Protein AF-A0AAW7DQN6-F1 (afdb_monomer_lite)

Organism: NCBI:txid343874

Structure (mmCIF, N/CA/C/O backbone):
data_AF-A0AAW7DQN6-F1
#
_entry.id   AF-A0AAW7DQN6-F1
#
loop_
_atom_site.group_PDB
_atom_site.id
_atom_site.type_symbol
_atom_site.label_atom_id
_atom_site.label_alt_id
_atom_site.label_comp_id
_atom_site.label_asym_id
_atom_site.label_entity_id
_atom_site.label_seq_id
_atom_site.pdbx_PDB_ins_code
_atom_site.Cartn_x
_atom_site.Cartn_y
_atom_site.Cartn_z
_atom_site.occupancy
_atom_site.B_iso_or_equiv
_atom_site.auth_seq_id
_atom_site.auth_comp_id
_atom_site.auth_asym_id
_atom_site.auth_atom_id
_atom_site.pdbx_PDB_model_num
ATOM 1 N N . MET A 1 1 ? 4.132 -8.902 29.820 1.00 36.41 1 MET A N 1
ATOM 2 C CA . MET A 1 1 ? 3.319 -8.995 28.586 1.00 36.41 1 MET A CA 1
ATOM 3 C C . MET A 1 1 ? 3.575 -7.743 27.750 1.00 36.41 1 MET A C 1
ATOM 5 O O . MET A 1 1 ? 2.758 -6.842 27.773 1.00 36.41 1 MET A O 1
ATOM 9 N N . GLU A 1 2 ? 4.717 -7.655 27.061 1.00 31.72 2 GLU A N 1
ATOM 10 C CA . GLU A 1 2 ? 5.144 -6.397 26.400 1.00 31.72 2 GLU A CA 1
ATOM 11 C C . GLU A 1 2 ? 5.782 -6.582 25.009 1.00 31.72 2 GLU A C 1
ATOM 13 O O . GLU A 1 2 ? 6.336 -5.648 24.452 1.00 31.72 2 GLU A O 1
ATOM 18 N N . ASN A 1 3 ? 5.671 -7.765 24.391 1.00 33.50 3 ASN A N 1
ATOM 19 C CA . ASN A 1 3 ? 6.361 -8.065 23.123 1.00 33.50 3 ASN A CA 1
ATOM 20 C C . ASN A 1 3 ? 5.438 -8.471 21.959 1.00 33.50 3 ASN A C 1
ATOM 22 O O . ASN A 1 3 ? 5.895 -9.132 21.033 1.00 33.50 3 ASN A O 1
ATOM 26 N N . GLN A 1 4 ? 4.147 -8.117 21.976 1.00 40.19 4 GLN A N 1
ATOM 27 C CA . GLN A 1 4 ? 3.194 -8.625 20.968 1.00 40.19 4 GLN A CA 1
ATOM 28 C C . GLN A 1 4 ? 2.562 -7.607 20.016 1.00 40.19 4 GLN A C 1
ATOM 30 O O . GLN A 1 4 ? 1.818 -8.023 19.137 1.00 40.19 4 GLN A O 1
ATOM 35 N N . ILE A 1 5 ? 2.900 -6.318 20.084 1.00 43.66 5 ILE A N 1
ATOM 36 C CA . ILE A 1 5 ? 2.349 -5.324 19.143 1.00 43.66 5 ILE A CA 1
ATOM 37 C C . ILE A 1 5 ? 3.446 -4.370 18.655 1.00 43.66 5 ILE A C 1
ATOM 39 O O . ILE A 1 5 ? 3.351 -3.155 18.704 1.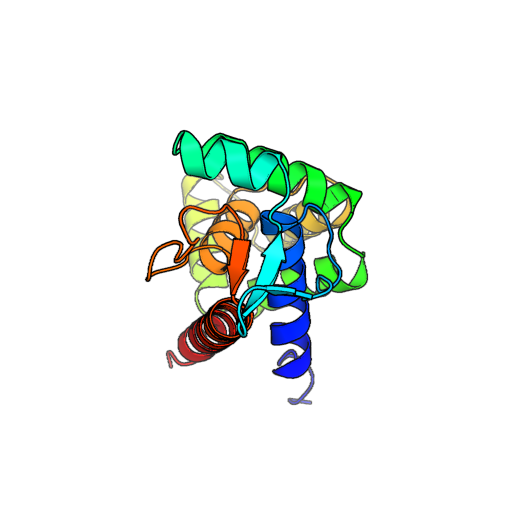00 43.66 5 ILE A O 1
ATOM 43 N N . LYS A 1 6 ? 4.567 -4.939 18.219 1.00 47.72 6 LYS A N 1
ATOM 44 C CA . LYS A 1 6 ? 5.361 -4.316 17.162 1.00 47.72 6 LYS A CA 1
ATOM 45 C C . LYS A 1 6 ? 5.319 -5.310 16.029 1.00 47.72 6 LYS A C 1
ATOM 47 O O . LYS A 1 6 ? 5.961 -6.358 16.119 1.00 47.72 6 LYS A O 1
ATOM 52 N N . GLY A 1 7 ? 4.525 -5.031 14.994 1.00 52.34 7 GLY A N 1
ATOM 53 C CA . GLY A 1 7 ? 4.637 -5.776 13.745 1.00 52.34 7 GLY A CA 1
ATOM 54 C C . GLY A 1 7 ? 6.121 -5.855 13.397 1.00 52.34 7 GLY A C 1
ATOM 55 O O . GLY A 1 7 ? 6.778 -4.820 13.300 1.00 52.34 7 GLY A O 1
ATOM 56 N N . SER A 1 8 ? 6.680 -7.067 13.333 1.00 63.72 8 SER A N 1
ATOM 57 C CA . SER A 1 8 ? 8.110 -7.228 13.072 1.00 63.72 8 SER A CA 1
ATOM 58 C C . SER A 1 8 ? 8.477 -6.427 11.818 1.00 63.72 8 SER A C 1
ATOM 60 O O . SER A 1 8 ? 7.666 -6.318 10.896 1.00 63.72 8 SER A O 1
ATOM 62 N N . SER A 1 9 ? 9.686 -5.864 11.749 1.00 64.00 9 SER A N 1
ATOM 63 C CA . SER A 1 9 ? 10.133 -5.109 10.562 1.00 64.00 9 SER A CA 1
ATOM 64 C C . SER A 1 9 ? 9.913 -5.896 9.252 1.00 64.00 9 SER A C 1
ATOM 66 O O . SER A 1 9 ? 9.591 -5.328 8.209 1.00 64.00 9 SER A O 1
ATOM 68 N N . TYR A 1 10 ? 9.974 -7.231 9.332 1.00 66.75 10 TYR A N 1
ATOM 69 C CA . TYR A 1 10 ? 9.606 -8.147 8.256 1.00 66.75 10 TYR A CA 1
ATOM 70 C C . TYR A 1 10 ? 8.134 -8.022 7.809 1.00 66.75 10 TYR A C 1
ATOM 72 O O . TYR A 1 10 ? 7.867 -7.920 6.611 1.00 66.75 10 TYR A O 1
ATOM 80 N N . ASN A 1 11 ? 7.182 -7.979 8.744 1.00 82.00 11 ASN A N 1
ATOM 81 C CA . ASN A 1 11 ? 5.757 -7.811 8.441 1.00 82.00 11 ASN A CA 1
ATOM 82 C C . ASN A 1 11 ? 5.463 -6.427 7.848 1.00 82.00 11 ASN A C 1
ATOM 84 O O . ASN A 1 11 ? 4.733 -6.333 6.866 1.00 82.00 11 ASN A O 1
ATOM 88 N N . GLN A 1 12 ? 6.090 -5.368 8.369 1.00 87.25 12 GLN A N 1
ATOM 89 C CA . GLN A 1 12 ? 5.947 -4.011 7.822 1.00 87.25 12 GLN A CA 1
ATOM 90 C C . GLN A 1 12 ? 6.426 -3.946 6.369 1.00 87.25 12 GLN A C 1
ATOM 92 O O . GLN A 1 12 ? 5.726 -3.432 5.498 1.00 87.25 12 GLN A O 1
ATOM 97 N N . LYS A 1 13 ? 7.598 -4.537 6.087 1.00 90.94 13 LYS A N 1
ATOM 98 C CA . LYS A 1 13 ? 8.135 -4.634 4.727 1.00 90.94 13 LYS A CA 1
ATOM 99 C C . LYS A 1 13 ? 7.167 -5.370 3.803 1.00 90.94 13 LYS A C 1
ATOM 101 O O . LYS A 1 13 ? 6.924 -4.883 2.705 1.00 90.94 13 LYS A O 1
ATOM 106 N N . LYS A 1 14 ? 6.609 -6.504 4.246 1.00 92.38 14 LYS A N 1
ATOM 107 C CA . LYS A 1 14 ? 5.637 -7.301 3.477 1.00 92.38 14 LYS A CA 1
ATOM 108 C C . LYS A 1 14 ? 4.379 -6.494 3.147 1.00 92.38 14 LYS A C 1
ATOM 110 O O . LYS A 1 14 ? 3.917 -6.535 2.007 1.00 92.38 14 LYS A O 1
ATOM 115 N N . VAL A 1 15 ? 3.825 -5.765 4.116 1.00 92.12 15 VAL A N 1
ATOM 116 C CA . VAL A 1 15 ? 2.637 -4.922 3.905 1.00 92.12 15 VAL A CA 1
ATOM 117 C C . VAL A 1 15 ? 2.939 -3.806 2.914 1.00 92.12 15 VAL A C 1
ATOM 119 O O . VAL A 1 15 ? 2.259 -3.702 1.898 1.00 92.12 15 VAL A O 1
ATOM 122 N N . ILE A 1 16 ? 3.992 -3.025 3.166 1.00 92.25 16 ILE A N 1
ATOM 123 C CA . ILE A 1 16 ? 4.382 -1.893 2.316 1.00 92.25 16 ILE A CA 1
ATOM 124 C C . ILE A 1 16 ? 4.681 -2.363 0.894 1.00 92.25 16 ILE A C 1
ATOM 126 O O . ILE A 1 16 ? 4.179 -1.771 -0.057 1.00 92.25 16 ILE A O 1
ATOM 130 N N . SER A 1 17 ? 5.428 -3.461 0.729 1.00 93.19 17 SER A N 1
ATOM 131 C CA . SER A 1 17 ? 5.687 -4.019 -0.598 1.00 93.19 17 SER A CA 1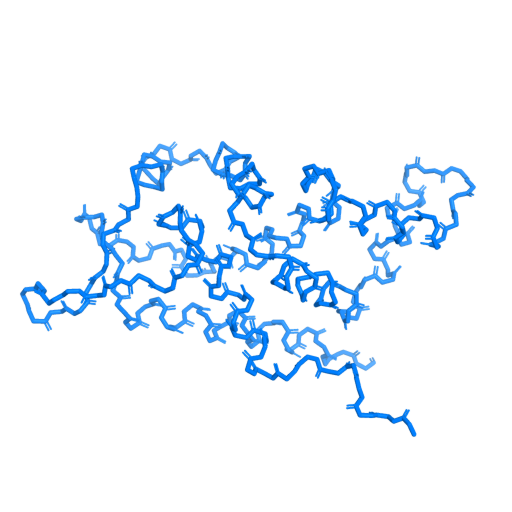
ATOM 132 C C . SER A 1 17 ? 4.397 -4.450 -1.283 1.00 93.19 17 SER A C 1
ATOM 134 O O . SER A 1 17 ? 4.244 -4.194 -2.465 1.00 93.19 17 SER A O 1
ATOM 136 N N . SER A 1 18 ? 3.454 -5.065 -0.562 1.00 94.50 18 SER A N 1
ATOM 137 C CA . SER A 1 18 ? 2.191 -5.526 -1.155 1.00 94.50 18 SER A CA 1
ATOM 138 C C . SER A 1 18 ? 1.314 -4.362 -1.620 1.00 94.50 18 SER A C 1
ATOM 140 O O . SER A 1 18 ? 0.753 -4.421 -2.711 1.00 94.50 18 SER A O 1
ATOM 142 N N . ILE A 1 19 ? 1.229 -3.291 -0.823 1.00 92.12 19 ILE A N 1
ATOM 143 C CA . ILE A 1 19 ? 0.534 -2.045 -1.183 1.00 92.12 19 ILE A CA 1
ATOM 144 C C . ILE A 1 19 ? 1.197 -1.422 -2.418 1.00 92.12 19 ILE A C 1
ATOM 146 O O . ILE A 1 19 ? 0.513 -1.127 -3.395 1.00 92.12 19 ILE A O 1
ATOM 150 N N . LEU A 1 20 ? 2.526 -1.288 -2.416 1.00 91.19 20 LEU A N 1
ATOM 151 C CA . LEU A 1 20 ? 3.268 -0.730 -3.546 1.00 91.19 20 LEU A CA 1
ATOM 152 C C . LEU A 1 20 ? 3.108 -1.580 -4.815 1.00 91.19 20 LEU A C 1
ATOM 154 O O . LEU A 1 20 ? 2.923 -1.038 -5.900 1.00 91.19 20 LEU A O 1
ATOM 158 N N . ASN A 1 21 ? 3.142 -2.907 -4.686 1.00 93.69 21 ASN A N 1
ATOM 159 C CA . ASN A 1 21 ? 2.961 -3.810 -5.817 1.00 93.69 21 ASN A CA 1
ATOM 160 C C . ASN A 1 21 ? 1.586 -3.626 -6.446 1.00 93.69 21 ASN A C 1
ATOM 162 O O . ASN A 1 21 ? 1.468 -3.526 -7.665 1.00 93.69 21 ASN A O 1
ATOM 166 N N . LEU A 1 22 ? 0.555 -3.542 -5.605 1.00 92.81 22 LEU A N 1
ATOM 167 C CA . LEU A 1 22 ? -0.804 -3.396 -6.086 1.00 92.81 22 LEU A CA 1
ATOM 168 C C . LEU A 1 22 ? -0.984 -2.070 -6.832 1.00 92.81 22 LEU A C 1
ATOM 170 O O . LEU A 1 22 ? -1.650 -2.046 -7.860 1.00 92.81 22 LEU A O 1
ATOM 174 N N . LEU A 1 23 ? -0.347 -0.997 -6.354 1.00 88.94 23 LEU A N 1
ATOM 175 C CA . LEU A 1 23 ? -0.347 0.304 -7.021 1.00 88.94 23 LEU A CA 1
ATOM 176 C C . LEU A 1 23 ? 0.347 0.263 -8.393 1.00 88.94 23 LEU A C 1
ATOM 178 O O . LEU A 1 23 ? -0.169 0.818 -9.358 1.00 88.94 23 LEU A O 1
ATOM 182 N N . LEU A 1 24 ? 1.528 -0.356 -8.473 1.00 88.31 24 LEU A N 1
ATOM 183 C CA . LEU A 1 24 ? 2.396 -0.278 -9.654 1.00 88.31 24 LEU A CA 1
ATOM 184 C C . LEU A 1 24 ? 2.125 -1.360 -10.705 1.00 88.31 24 LEU A C 1
ATOM 186 O O . LEU A 1 24 ? 2.420 -1.157 -11.885 1.00 88.31 24 LEU A O 1
ATOM 190 N N . PHE A 1 25 ? 1.600 -2.510 -10.284 1.00 91.31 25 PHE A N 1
ATOM 191 C CA . PHE A 1 25 ? 1.492 -3.715 -11.110 1.00 91.31 25 PHE A CA 1
ATOM 192 C C . PHE A 1 25 ? 0.087 -4.324 -11.125 1.00 91.31 25 PHE A C 1
ATOM 194 O O . PHE A 1 25 ? -0.098 -5.365 -11.748 1.00 91.31 25 PHE A O 1
ATOM 201 N N . ASP A 1 26 ? -0.896 -3.711 -10.454 1.00 91.19 26 ASP A N 1
ATOM 202 C CA . ASP A 1 26 ? -2.244 -4.270 -10.261 1.00 91.19 26 ASP A CA 1
ATOM 203 C C . ASP A 1 26 ? -2.241 -5.665 -9.583 1.00 91.19 26 ASP A C 1
ATOM 205 O O . ASP A 1 26 ? -3.234 -6.393 -9.636 1.00 91.19 26 ASP A O 1
ATOM 209 N N . GLU A 1 27 ? -1.154 -6.034 -8.897 1.00 92.25 27 GLU A N 1
ATOM 210 C CA . GLU A 1 27 ? -0.946 -7.332 -8.243 1.00 92.25 27 GLU A CA 1
ATOM 211 C C . GLU A 1 27 ? -0.317 -7.146 -6.862 1.00 92.25 27 GLU A C 1
ATOM 213 O O . GLU A 1 27 ? 0.554 -6.309 -6.690 1.00 92.25 27 GLU A O 1
ATOM 218 N N . TYR A 1 28 ? -0.699 -7.936 -5.856 1.00 91.06 28 TYR A N 1
ATOM 219 C CA . TYR A 1 28 ? -0.136 -7.779 -4.501 1.00 91.06 28 TYR A CA 1
ATOM 220 C C . TYR A 1 28 ? 1.234 -8.460 -4.328 1.00 91.06 28 TYR A C 1
ATOM 222 O O . TYR A 1 28 ? 2.008 -8.123 -3.427 1.00 91.06 28 TYR A O 1
ATOM 230 N N . LYS A 1 29 ? 1.543 -9.455 -5.167 1.00 92.81 29 LYS A N 1
ATOM 231 C CA . LYS A 1 29 ? 2.807 -10.200 -5.109 1.00 92.81 29 LYS A CA 1
ATOM 232 C C . LYS A 1 29 ? 3.937 -9.373 -5.707 1.00 92.81 29 LYS A C 1
ATOM 234 O O . LYS A 1 29 ? 3.715 -8.563 -6.600 1.00 92.81 29 LYS A O 1
ATOM 239 N N . THR A 1 30 ? 5.156 -9.612 -5.228 1.00 89.56 30 THR A N 1
ATOM 240 C CA . THR A 1 30 ? 6.357 -9.004 -5.812 1.00 89.56 30 THR A CA 1
ATOM 241 C C . THR A 1 30 ? 6.421 -9.334 -7.304 1.00 89.56 30 THR A C 1
ATOM 243 O O . THR A 1 30 ? 6.252 -10.507 -7.654 1.00 89.56 30 THR A O 1
ATOM 246 N N . PRO A 1 31 ? 6.653 -8.340 -8.178 1.00 91.00 31 PRO A N 1
ATOM 247 C CA . PRO A 1 31 ? 6.749 -8.578 -9.611 1.00 91.00 31 PRO A CA 1
ATOM 248 C C . PRO A 1 31 ? 7.976 -9.435 -9.940 1.00 91.00 31 PRO A C 1
ATOM 250 O O . PRO A 1 31 ? 8.963 -9.475 -9.198 1.00 91.00 31 PRO A O 1
ATOM 253 N N . SER A 1 32 ? 7.941 -10.085 -11.098 1.00 90.94 32 SER A N 1
ATOM 254 C CA . SER A 1 32 ? 9.143 -10.656 -11.697 1.00 90.94 32 SER A CA 1
ATOM 255 C C . SER A 1 32 ? 9.957 -9.540 -12.353 1.00 90.94 32 SER A C 1
ATOM 257 O O . SER A 1 32 ? 9.460 -8.853 -13.242 1.00 90.94 32 SER A O 1
ATOM 259 N N . PHE A 1 33 ? 11.203 -9.365 -11.911 1.00 92.81 33 PHE A N 1
ATOM 260 C CA . PHE A 1 33 ? 12.155 -8.459 -12.551 1.00 92.81 33 PHE A CA 1
ATOM 261 C C . PHE A 1 33 ? 12.871 -9.185 -13.693 1.00 92.81 33 PHE A C 1
ATOM 263 O O . PHE A 1 33 ? 13.247 -10.350 -13.558 1.00 92.81 33 PHE A O 1
ATOM 270 N N . GLN A 1 34 ? 13.053 -8.490 -14.809 1.00 92.50 34 GLN A N 1
ATOM 271 C CA . GLN A 1 34 ? 13.750 -8.960 -16.003 1.00 92.50 34 GLN A CA 1
ATOM 272 C C . GLN A 1 34 ? 14.945 -8.055 -16.299 1.00 92.50 34 GLN A C 1
ATOM 274 O O . GLN A 1 34 ? 14.928 -6.874 -15.961 1.00 92.50 34 GLN A O 1
ATOM 279 N N . ILE A 1 35 ? 15.983 -8.601 -16.928 1.00 92.38 35 ILE A N 1
ATOM 280 C CA . ILE A 1 35 ? 17.176 -7.831 -17.295 1.00 92.38 35 ILE A CA 1
ATOM 281 C C . ILE A 1 35 ? 16.959 -7.216 -18.680 1.00 92.38 35 ILE A C 1
ATOM 283 O O . ILE A 1 35 ? 16.740 -7.947 -19.645 1.00 92.38 35 ILE A O 1
ATOM 287 N N . ILE A 1 36 ? 17.047 -5.890 -18.775 1.00 86.12 36 ILE A N 1
ATOM 288 C CA . ILE A 1 36 ? 17.054 -5.127 -20.030 1.00 86.12 36 ILE A CA 1
ATOM 289 C C . ILE A 1 36 ? 18.297 -4.240 -20.010 1.00 86.12 36 ILE A C 1
ATOM 291 O O . ILE A 1 36 ? 18.507 -3.516 -19.043 1.00 86.12 36 ILE A O 1
ATOM 295 N N . ASP A 1 37 ? 19.146 -4.339 -21.036 1.00 85.75 37 ASP A N 1
ATOM 296 C CA . ASP A 1 37 ? 20.377 -3.540 -21.172 1.00 85.75 37 ASP A CA 1
ATOM 297 C C . ASP A 1 37 ? 21.277 -3.540 -19.917 1.00 85.75 37 ASP A C 1
ATOM 299 O O . ASP A 1 37 ? 21.917 -2.551 -19.571 1.00 85.75 37 ASP A O 1
ATOM 303 N N . GLY A 1 38 ? 21.328 -4.679 -19.215 1.00 87.62 38 GLY A N 1
ATOM 304 C CA . GLY A 1 38 ? 22.124 -4.857 -17.995 1.00 87.62 38 GLY A CA 1
ATOM 305 C C . GLY A 1 38 ? 21.461 -4.365 -16.703 1.00 87.62 38 GLY A C 1
ATOM 306 O O . GLY A 1 38 ? 22.068 -4.492 -15.643 1.00 87.62 38 GLY A O 1
ATOM 307 N N . ILE A 1 39 ? 20.225 -3.861 -16.762 1.00 88.75 39 ILE A N 1
ATOM 308 C CA . ILE A 1 39 ? 19.476 -3.330 -15.615 1.00 88.75 39 ILE A CA 1
ATOM 309 C C . ILE A 1 39 ? 18.285 -4.245 -15.296 1.00 88.75 39 ILE A C 1
ATOM 311 O O . ILE A 1 39 ? 17.532 -4.642 -16.185 1.00 88.75 39 ILE A O 1
ATOM 315 N N . GLU A 1 40 ? 18.093 -4.585 -14.016 1.00 92.62 40 GLU A N 1
ATOM 316 C CA . GLU A 1 40 ? 16.917 -5.333 -13.552 1.00 92.62 40 GLU A CA 1
ATOM 317 C C . GLU A 1 40 ? 15.695 -4.415 -13.412 1.00 92.62 40 GLU A C 1
ATOM 319 O O . GLU A 1 40 ? 15.665 -3.520 -12.563 1.00 92.62 40 GLU A O 1
ATOM 324 N N . VAL A 1 41 ? 14.654 -4.682 -14.200 1.00 91.75 41 VAL A N 1
ATOM 325 C CA . VAL A 1 41 ? 13.455 -3.845 -14.292 1.00 91.75 41 VAL A CA 1
ATOM 326 C C . VAL A 1 41 ? 12.160 -4.654 -14.273 1.00 91.75 41 VAL A C 1
ATOM 328 O O . VAL A 1 41 ? 12.135 -5.818 -14.667 1.00 91.75 41 VAL A O 1
ATOM 331 N N . ALA A 1 42 ? 11.062 -4.035 -13.842 1.00 92.06 42 ALA A N 1
ATOM 332 C CA . ALA A 1 42 ? 9.712 -4.590 -13.949 1.00 92.06 42 ALA A CA 1
ATOM 333 C C . ALA A 1 42 ? 8.789 -3.619 -14.713 1.00 92.06 42 ALA A C 1
ATOM 335 O O . ALA A 1 42 ? 8.840 -2.411 -14.461 1.00 92.06 42 ALA A O 1
ATOM 336 N N . PRO A 1 43 ? 7.962 -4.098 -15.662 1.00 90.50 43 PRO A N 1
ATOM 337 C CA . PRO A 1 43 ? 7.017 -3.243 -16.375 1.00 90.50 43 PRO A CA 1
ATOM 338 C C . PRO A 1 43 ? 5.872 -2.824 -15.455 1.00 90.50 43 PRO A C 1
ATOM 340 O O . PRO A 1 43 ? 5.296 -3.657 -14.762 1.00 90.50 43 PRO A O 1
ATOM 343 N N . LEU A 1 44 ? 5.497 -1.546 -15.498 1.00 88.94 44 LEU A N 1
ATOM 344 C CA . LEU A 1 44 ? 4.303 -1.057 -14.804 1.00 88.94 44 LEU A CA 1
ATOM 345 C C . LEU A 1 44 ? 3.019 -1.586 -15.464 1.00 88.94 44 LEU A C 1
ATOM 347 O O . LEU A 1 44 ? 3.000 -1.846 -16.675 1.00 88.94 44 LEU A O 1
ATOM 351 N N . CYS A 1 45 ? 1.927 -1.691 -14.703 1.00 88.81 45 CYS A N 1
ATOM 352 C CA . CYS A 1 45 ? 0.612 -1.962 -15.284 1.00 88.81 45 CYS A CA 1
ATOM 353 C C . CYS A 1 45 ? 0.110 -0.766 -16.107 1.00 88.81 45 CYS A C 1
ATOM 355 O O . CYS A 1 45 ? 0.556 0.372 -15.940 1.00 88.81 45 CYS A O 1
ATOM 357 N N . ASP A 1 46 ? -0.842 -1.012 -17.005 1.00 87.31 46 ASP A N 1
ATOM 358 C CA . ASP A 1 46 ? -1.357 0.024 -17.906 1.00 87.31 46 ASP A CA 1
ATOM 359 C C . ASP A 1 46 ? -2.030 1.182 -17.164 1.00 87.31 46 ASP A C 1
ATOM 361 O O . ASP A 1 46 ? -1.944 2.324 -17.614 1.00 87.31 46 ASP A O 1
ATOM 365 N N . ASN A 1 47 ? -2.662 0.912 -16.019 1.00 82.50 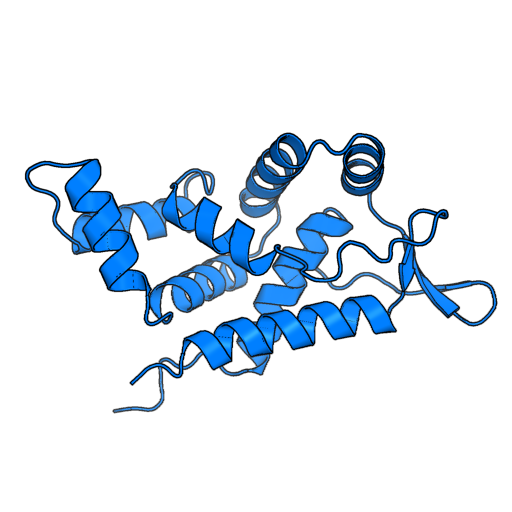47 ASN A N 1
ATOM 366 C CA . ASN A 1 47 ? -3.285 1.948 -15.198 1.00 82.50 47 ASN A CA 1
ATOM 367 C C . ASN A 1 47 ? -2.231 2.870 -14.580 1.00 82.50 47 ASN A C 1
ATOM 369 O O . ASN A 1 47 ? -2.312 4.084 -14.757 1.00 82.50 47 ASN A O 1
ATOM 373 N N . ALA A 1 48 ? -1.199 2.304 -13.946 1.00 83.00 48 ALA A N 1
ATOM 374 C CA . ALA A 1 48 ? -0.087 3.077 -13.400 1.00 83.00 48 ALA A CA 1
ATOM 375 C C . ALA A 1 48 ? 0.586 3.920 -14.494 1.00 83.00 48 ALA A C 1
ATOM 377 O O . ALA A 1 48 ? 0.768 5.123 -14.321 1.00 83.00 48 ALA A O 1
ATOM 378 N N . LYS A 1 49 ? 0.860 3.321 -15.662 1.00 84.31 49 LYS A N 1
ATOM 379 C CA . LYS A 1 49 ? 1.427 4.019 -16.828 1.00 84.31 49 LYS A CA 1
ATOM 380 C C . LYS A 1 49 ? 0.600 5.231 -17.238 1.00 84.31 49 LYS A C 1
ATOM 382 O O . LYS A 1 49 ? 1.131 6.334 -17.272 1.00 84.31 49 LYS A O 1
ATOM 387 N N . LYS A 1 50 ? -0.689 5.023 -17.524 1.00 77.25 50 LYS A N 1
ATOM 388 C CA . LYS A 1 50 ? -1.589 6.092 -17.972 1.00 77.25 50 LYS A CA 1
ATOM 389 C C . LYS A 1 50 ? -1.621 7.231 -16.969 1.00 77.25 50 LYS A C 1
ATOM 391 O O . LYS A 1 50 ? -1.545 8.385 -17.358 1.00 77.25 50 LYS A O 1
ATOM 396 N N . ILE A 1 51 ? -1.726 6.910 -15.685 1.00 72.38 51 ILE A N 1
ATOM 397 C CA . ILE A 1 51 ? -1.958 7.928 -14.667 1.00 72.38 51 ILE A CA 1
ATOM 398 C C . ILE A 1 51 ? -0.689 8.728 -14.364 1.00 72.38 51 ILE A C 1
ATOM 400 O O . ILE A 1 51 ? -0.779 9.934 -14.150 1.00 72.38 51 ILE A O 1
ATOM 404 N N . ILE A 1 52 ? 0.485 8.097 -14.432 1.00 73.00 52 ILE A N 1
ATOM 405 C CA . ILE A 1 52 ? 1.774 8.797 -14.377 1.00 73.00 52 ILE A CA 1
ATOM 406 C C . ILE A 1 52 ? 1.956 9.715 -15.595 1.00 73.00 52 ILE A C 1
ATOM 408 O O . ILE A 1 52 ? 2.485 10.808 -15.446 1.00 73.00 52 ILE A O 1
ATOM 412 N N . GLU A 1 53 ? 1.471 9.323 -16.778 1.00 74.06 53 GLU A N 1
ATOM 413 C CA . GLU A 1 53 ? 1.529 10.159 -17.988 1.00 74.06 53 GLU A CA 1
ATOM 414 C C . GLU A 1 53 ? 0.601 11.382 -17.946 1.00 74.06 53 GLU A C 1
ATOM 416 O O . GLU A 1 53 ? 0.924 12.402 -18.549 1.00 74.06 53 GLU A O 1
ATOM 421 N N . VAL A 1 54 ? -0.552 11.288 -17.274 1.00 72.19 54 VAL A N 1
ATOM 422 C CA . VAL A 1 54 ? -1.558 12.369 -17.232 1.00 72.19 54 VAL A CA 1
ATOM 423 C C . VAL A 1 54 ? -1.660 13.089 -15.881 1.00 72.19 54 VAL A C 1
ATOM 425 O O . VAL A 1 54 ? -2.560 13.905 -15.703 1.00 72.19 54 VAL A O 1
ATOM 428 N N . GLU A 1 55 ? -0.776 12.776 -14.928 1.00 68.00 55 GLU A N 1
ATOM 429 C CA . GLU A 1 55 ? -0.707 13.356 -13.571 1.00 68.00 55 GLU A CA 1
ATOM 430 C C . GLU A 1 55 ? -2.026 13.311 -12.768 1.00 68.00 55 GLU A C 1
ATOM 432 O O . GLU A 1 55 ? -2.312 14.164 -11.929 1.00 68.00 55 GLU A O 1
ATOM 437 N N . LYS A 1 56 ? -2.849 12.278 -12.975 1.00 76.44 56 LYS A N 1
ATOM 438 C CA . LYS A 1 56 ? -4.174 12.148 -12.338 1.00 76.44 56 LYS A CA 1
ATOM 439 C C . LYS A 1 56 ? -4.169 11.316 -11.052 1.00 76.44 56 LYS A C 1
ATOM 441 O O . LYS A 1 56 ? -4.831 10.283 -10.956 1.00 76.44 56 LYS A O 1
ATOM 446 N N . SER A 1 57 ? -3.416 11.755 -10.049 1.00 72.44 57 SER A N 1
ATOM 447 C CA . SER A 1 57 ? -3.188 11.004 -8.800 1.00 72.44 57 SER A CA 1
ATOM 448 C C . SER A 1 57 ? -4.465 10.580 -8.052 1.00 72.44 57 SER A C 1
ATOM 450 O O . SER A 1 57 ? -4.494 9.495 -7.469 1.00 72.44 57 SER A O 1
ATOM 452 N N . GLU A 1 58 ? -5.535 11.378 -8.098 1.00 76.12 58 GLU A N 1
ATOM 453 C CA . GLU A 1 58 ? -6.821 11.037 -7.470 1.00 76.12 58 GLU A CA 1
ATOM 454 C C . GLU A 1 58 ? -7.484 9.809 -8.112 1.00 76.12 58 GLU A C 1
ATOM 456 O O . GLU A 1 58 ? -7.911 8.902 -7.394 1.00 76.12 58 GLU A O 1
ATOM 461 N N . GLU A 1 59 ? -7.495 9.725 -9.449 1.00 78.81 59 GLU A N 1
ATOM 462 C CA . GLU A 1 59 ? -8.038 8.571 -10.180 1.00 78.81 59 GLU A CA 1
ATOM 463 C C . GLU A 1 59 ? -7.223 7.296 -9.881 1.00 78.81 59 GLU A C 1
ATOM 465 O O . GLU A 1 59 ? -7.796 6.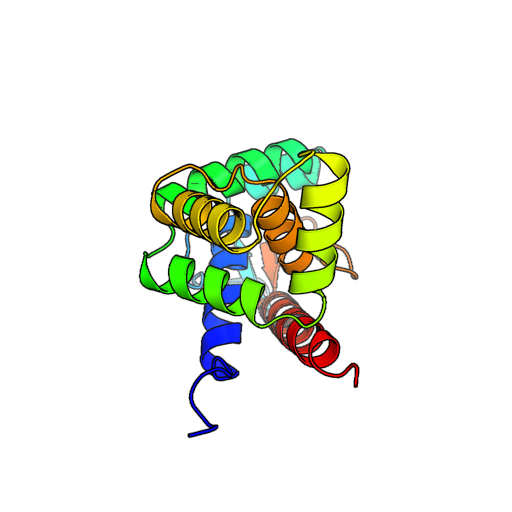213 -9.738 1.00 78.81 59 GLU A O 1
ATOM 470 N N . LEU A 1 60 ? -5.897 7.417 -9.708 1.00 77.00 60 LEU A N 1
ATOM 471 C CA . LEU A 1 60 ? -5.033 6.296 -9.305 1.00 77.00 60 LEU A CA 1
ATOM 472 C C . LEU A 1 60 ? -5.350 5.806 -7.905 1.00 77.00 60 LEU A C 1
ATOM 474 O O . LEU A 1 60 ? -5.395 4.598 -7.688 1.00 77.00 60 LEU A O 1
ATOM 478 N N . MET A 1 61 ? -5.572 6.724 -6.966 1.00 80.06 61 MET A N 1
ATOM 479 C CA . MET A 1 61 ? -5.917 6.357 -5.600 1.00 80.06 61 MET A CA 1
ATOM 480 C C . MET A 1 61 ? -7.272 5.651 -5.555 1.00 80.06 61 MET A C 1
ATOM 482 O O . MET A 1 61 ? -7.394 4.602 -4.931 1.00 80.06 61 MET A O 1
ATOM 486 N N . ASP A 1 62 ? -8.283 6.157 -6.260 1.00 82.56 62 ASP A N 1
ATOM 487 C CA . ASP A 1 62 ? -9.605 5.528 -6.278 1.00 82.56 62 ASP A CA 1
ATOM 488 C C . ASP A 1 62 ? -9.574 4.137 -6.938 1.00 82.56 62 ASP A C 1
ATOM 490 O O . ASP A 1 62 ? -10.189 3.193 -6.419 1.00 82.56 62 ASP A O 1
ATOM 494 N N . HIS A 1 63 ? -8.829 3.980 -8.040 1.00 83.50 63 HIS A N 1
ATOM 495 C CA . HIS A 1 63 ? -8.579 2.676 -8.666 1.00 83.50 63 HIS A CA 1
ATOM 496 C C . HIS A 1 63 ? -7.830 1.736 -7.717 1.00 83.50 63 HIS A C 1
ATOM 498 O O . HIS A 1 63 ? -8.270 0.610 -7.485 1.00 83.50 63 HIS A O 1
ATOM 504 N N . PHE A 1 64 ? -6.748 2.207 -7.095 1.00 86.94 64 PHE A N 1
ATOM 505 C CA . PHE A 1 64 ? -5.986 1.445 -6.111 1.00 86.94 64 PHE A CA 1
ATOM 506 C C . PHE A 1 64 ? -6.878 0.954 -4.967 1.00 86.94 64 PHE A C 1
ATOM 508 O O . PHE A 1 64 ? -6.841 -0.225 -4.627 1.00 86.94 64 PHE A O 1
ATOM 515 N N . LEU A 1 65 ? -7.707 1.824 -4.388 1.00 85.62 65 LEU A N 1
ATOM 516 C CA . LEU A 1 65 ? -8.595 1.490 -3.273 1.00 85.62 65 LEU A CA 1
ATOM 517 C C . LEU A 1 65 ? -9.631 0.422 -3.667 1.00 85.62 65 LEU A C 1
ATOM 519 O O . LEU A 1 65 ? -9.956 -0.452 -2.861 1.00 85.62 65 LEU A O 1
ATOM 523 N N . ASP A 1 66 ? -10.120 0.449 -4.912 1.00 85.19 66 ASP A N 1
ATOM 524 C CA . ASP A 1 66 ? -10.965 -0.618 -5.465 1.00 85.19 66 ASP A CA 1
ATOM 525 C C . ASP A 1 66 ? -10.204 -1.951 -5.575 1.00 85.19 66 ASP A C 1
ATOM 527 O O . ASP A 1 66 ? -10.683 -2.994 -5.113 1.00 85.19 66 ASP A O 1
ATOM 531 N N . GLN A 1 67 ? -8.982 -1.923 -6.113 1.00 87.12 67 GLN A N 1
ATOM 532 C CA . GLN A 1 67 ? -8.138 -3.114 -6.216 1.00 87.12 67 GLN A CA 1
ATOM 533 C C . GLN A 1 67 ? -7.695 -3.637 -4.842 1.00 87.12 67 GLN A C 1
ATOM 535 O O . GLN A 1 67 ? -7.580 -4.848 -4.659 1.00 87.12 67 GLN A O 1
ATOM 540 N N . PHE A 1 68 ? -7.495 -2.761 -3.855 1.00 88.56 68 PHE A N 1
ATOM 541 C CA . PHE A 1 68 ? -7.045 -3.121 -2.511 1.00 88.56 68 PHE A CA 1
ATOM 542 C C . PHE A 1 68 ? -8.060 -4.028 -1.830 1.00 88.56 68 PHE A C 1
ATOM 544 O O . PHE A 1 68 ? -7.704 -5.072 -1.288 1.00 88.56 68 PHE A O 1
ATOM 551 N N . HIS A 1 69 ? -9.346 -3.705 -1.940 1.00 83.81 69 HIS A N 1
ATOM 552 C CA . HIS A 1 69 ? -10.394 -4.576 -1.423 1.00 83.81 69 HIS A CA 1
ATOM 553 C C . HIS A 1 69 ? -10.479 -5.912 -2.189 1.00 83.81 69 HIS A C 1
ATOM 555 O O . HIS A 1 69 ? -10.620 -6.974 -1.576 1.00 83.81 69 HIS A O 1
ATOM 561 N N . LYS A 1 70 ? -10.379 -5.879 -3.525 1.00 86.75 70 LYS A N 1
ATOM 562 C CA . LYS A 1 70 ? -10.604 -7.057 -4.384 1.00 86.75 70 LYS A CA 1
ATOM 563 C C . LYS A 1 70 ? -9.450 -8.057 -4.380 1.00 86.75 70 LYS A C 1
ATOM 565 O O . LYS A 1 70 ? -9.689 -9.261 -4.400 1.00 86.75 70 LYS A O 1
ATOM 570 N N . LYS A 1 71 ? -8.210 -7.567 -4.386 1.00 91.19 71 LYS A N 1
ATOM 571 C CA . LYS A 1 71 ? -7.005 -8.373 -4.631 1.00 91.19 71 LYS A CA 1
ATOM 572 C C . LYS A 1 71 ? -6.122 -8.550 -3.402 1.00 91.19 71 LYS A C 1
ATOM 574 O O . LYS A 1 71 ? -5.381 -9.528 -3.346 1.00 91.19 71 LYS A O 1
ATOM 579 N N . MET A 1 72 ? -6.171 -7.639 -2.423 1.00 91.44 72 MET A N 1
ATOM 580 C CA . MET A 1 72 ? -5.276 -7.727 -1.267 1.00 91.44 72 MET A CA 1
ATOM 581 C C . MET A 1 72 ? -5.706 -8.860 -0.322 1.00 91.44 72 MET A C 1
ATOM 583 O O . MET A 1 72 ? -6.859 -8.864 0.122 1.00 91.44 72 MET A O 1
ATOM 587 N N . PRO A 1 73 ? -4.805 -9.789 0.049 1.00 90.69 73 PRO A N 1
ATOM 588 C CA . PRO A 1 73 ? -5.106 -10.847 1.007 1.00 90.69 73 PRO A CA 1
ATOM 589 C C . PRO A 1 73 ? -5.571 -10.314 2.366 1.00 90.69 73 PRO A C 1
ATOM 591 O O . PRO A 1 73 ? -5.089 -9.287 2.850 1.00 90.69 73 PRO A O 1
ATOM 594 N N . LYS A 1 74 ? -6.482 -11.046 3.019 1.00 87.38 74 LYS A N 1
ATOM 595 C CA . LYS A 1 74 ? -7.060 -10.662 4.318 1.00 87.38 74 LYS A CA 1
ATOM 596 C C . LYS A 1 74 ? -5.995 -10.448 5.402 1.00 87.38 74 LYS A C 1
ATOM 598 O O . LYS A 1 74 ? -6.117 -9.505 6.175 1.00 87.38 74 LYS A O 1
ATOM 603 N N . ASP A 1 75 ? -4.950 -11.279 5.443 1.00 87.88 75 ASP A N 1
ATOM 604 C CA . ASP A 1 75 ? -3.840 -11.129 6.393 1.00 87.88 75 ASP A CA 1
ATOM 605 C C . ASP A 1 75 ? -3.090 -9.810 6.187 1.00 87.88 75 ASP A C 1
ATOM 607 O O . ASP A 1 75 ? -2.792 -9.126 7.163 1.00 87.88 75 ASP A O 1
ATOM 611 N N . ILE A 1 76 ? -2.845 -9.414 4.935 1.00 90.00 76 ILE A N 1
ATOM 612 C CA . ILE A 1 76 ? -2.199 -8.136 4.628 1.00 90.00 76 ILE A CA 1
ATOM 613 C C . ILE A 1 76 ? -3.099 -6.972 5.028 1.00 90.00 76 ILE A C 1
ATOM 615 O O . ILE A 1 76 ? -2.625 -6.074 5.712 1.00 90.00 76 ILE A O 1
ATOM 619 N N . ARG A 1 77 ? -4.399 -7.010 4.698 1.00 88.12 77 ARG A N 1
ATOM 620 C CA . ARG A 1 77 ? -5.344 -5.952 5.108 1.00 88.12 77 ARG A CA 1
ATOM 621 C C . ARG A 1 77 ? -5.405 -5.794 6.629 1.00 88.12 77 ARG A C 1
ATOM 623 O O . ARG A 1 77 ? -5.408 -4.674 7.128 1.00 88.12 77 ARG A O 1
ATOM 630 N N . HIS A 1 78 ? -5.390 -6.904 7.369 1.00 86.44 78 HIS A N 1
ATOM 631 C CA . HIS A 1 78 ? -5.318 -6.877 8.832 1.00 86.44 78 HIS A CA 1
ATOM 632 C C . HIS A 1 78 ? -4.003 -6.277 9.336 1.00 86.44 78 HIS A C 1
ATOM 634 O O . HIS A 1 78 ? -4.001 -5.493 10.277 1.00 86.44 78 HIS A O 1
ATOM 640 N N . GLN A 1 79 ? -2.872 -6.626 8.726 1.00 88.12 79 GLN A N 1
ATOM 641 C CA . GLN A 1 79 ? -1.584 -6.054 9.116 1.00 88.12 79 GLN A CA 1
ATOM 642 C C . GLN A 1 79 ? -1.502 -4.558 8.784 1.00 88.12 79 GLN A C 1
ATOM 644 O O . GLN A 1 79 ? -0.961 -3.804 9.584 1.00 88.12 79 GLN A O 1
ATOM 649 N N . THR A 1 80 ? -2.088 -4.107 7.670 1.00 89.06 80 THR A N 1
ATOM 650 C CA . THR A 1 80 ? -2.242 -2.678 7.350 1.00 89.06 80 THR A CA 1
ATOM 651 C C . THR A 1 80 ? -3.060 -1.957 8.423 1.00 89.06 80 THR A C 1
ATOM 653 O O . THR A 1 80 ? -2.682 -0.868 8.844 1.00 89.06 80 THR A O 1
ATOM 656 N N . PHE A 1 81 ? -4.137 -2.578 8.914 1.00 87.00 81 PHE A N 1
ATOM 657 C CA . PHE A 1 81 ? -4.924 -2.052 10.029 1.00 87.00 81 PHE A CA 1
ATOM 658 C C . PHE A 1 81 ? -4.088 -1.912 11.305 1.00 87.00 81 PHE A C 1
ATOM 660 O O . PHE A 1 81 ? -4.038 -0.829 11.876 1.00 87.00 81 PHE A O 1
ATOM 667 N N . PHE A 1 82 ? -3.367 -2.958 11.717 1.00 86.31 82 PHE A N 1
ATOM 668 C CA . PHE A 1 82 ? -2.503 -2.872 12.899 1.00 86.31 82 PHE A CA 1
ATOM 669 C C . PHE A 1 82 ? -1.417 -1.811 12.743 1.00 86.31 82 PHE A C 1
ATOM 671 O O . PHE A 1 82 ? -1.205 -1.028 13.658 1.00 86.31 82 PHE A O 1
ATOM 678 N N . MET A 1 83 ? -0.802 -1.704 11.562 1.00 88.50 83 MET A N 1
ATOM 679 C CA . MET A 1 83 ? 0.165 -0.638 11.305 1.00 88.50 83 MET A CA 1
ATOM 680 C C . MET A 1 83 ? -0.448 0.759 11.470 1.00 88.50 83 MET A C 1
ATOM 682 O O . MET A 1 83 ? 0.184 1.670 11.987 1.00 88.50 83 MET A O 1
ATOM 686 N N . MET A 1 84 ? -1.695 0.954 11.046 1.00 87.31 84 MET A N 1
ATOM 687 C CA . MET A 1 84 ? -2.372 2.225 11.272 1.00 87.31 84 MET A CA 1
ATOM 688 C C . MET A 1 84 ? -2.563 2.525 12.758 1.00 87.31 84 MET A C 1
ATOM 690 O O . MET A 1 84 ? -2.317 3.660 13.147 1.00 87.31 84 MET A O 1
ATOM 694 N N . PHE A 1 85 ? -2.995 1.545 13.549 1.00 84.81 85 PHE A N 1
ATOM 695 C CA . PHE A 1 85 ? -3.259 1.713 14.981 1.00 84.81 85 PHE A CA 1
ATOM 696 C C . PHE A 1 85 ? -1.988 1.913 15.798 1.00 84.81 85 PHE A C 1
ATOM 698 O O . PHE A 1 85 ? -1.990 2.666 16.766 1.00 84.81 85 PHE A O 1
ATOM 705 N N . ASP A 1 86 ? -0.906 1.258 15.391 1.00 83.12 86 ASP A N 1
ATOM 706 C CA . ASP A 1 86 ? 0.372 1.310 16.090 1.00 83.12 86 ASP A CA 1
ATOM 707 C C . ASP A 1 86 ? 1.082 2.664 15.911 1.00 83.12 86 ASP A C 1
ATOM 709 O O . ASP A 1 86 ? 2.037 2.944 16.637 1.00 83.12 86 ASP A O 1
ATOM 713 N N . ARG A 1 87 ? 0.655 3.519 14.965 1.00 82.56 87 ARG A N 1
ATOM 714 C CA . ARG A 1 87 ? 1.297 4.824 14.740 1.00 82.56 87 ARG A CA 1
ATOM 715 C C . ARG A 1 87 ? 1.018 5.772 15.927 1.00 82.56 87 ARG A C 1
ATOM 717 O O . ARG A 1 87 ? -0.131 5.875 16.362 1.00 82.56 87 ARG A O 1
ATOM 724 N N . PRO A 1 88 ? 1.990 6.570 16.408 1.00 76.75 88 PRO A N 1
ATOM 725 C CA . PRO A 1 88 ? 1.775 7.411 17.590 1.00 76.75 88 PRO A CA 1
ATOM 726 C C . PRO A 1 88 ? 0.789 8.554 17.350 1.00 76.75 88 PRO A C 1
ATOM 728 O O . PRO A 1 88 ? 0.123 9.007 18.278 1.00 76.75 88 PRO A O 1
ATOM 731 N N . SER A 1 89 ? 0.653 9.008 16.101 1.00 81.62 89 SER A N 1
ATOM 732 C CA . SER A 1 89 ? -0.298 10.055 15.727 1.00 81.62 89 SER A CA 1
ATOM 733 C C . SER A 1 89 ? -1.753 9.573 15.652 1.00 81.62 89 SER A C 1
ATOM 735 O O . SER A 1 89 ? -2.647 10.417 15.605 1.00 81.62 89 SER A O 1
ATOM 737 N N . TYR A 1 90 ? -2.020 8.256 15.702 1.00 85.81 90 TYR A N 1
ATOM 738 C CA . TYR A 1 90 ? -3.351 7.683 15.462 1.00 85.81 90 TYR A CA 1
ATOM 739 C C . TYR A 1 90 ? -4.429 8.309 16.347 1.00 85.81 90 TYR A C 1
ATOM 741 O O . TYR A 1 90 ? -5.417 8.847 15.854 1.00 85.81 90 TYR A O 1
ATOM 749 N N . SER A 1 91 ? -4.223 8.281 17.666 1.00 82.31 91 SER A N 1
ATOM 750 C CA . SER A 1 91 ? -5.213 8.756 18.636 1.00 82.31 91 SER A CA 1
ATOM 751 C C . SER A 1 91 ? -5.525 10.243 18.464 1.00 82.31 91 SER A C 1
ATOM 753 O O . SER A 1 91 ? -6.668 10.659 18.656 1.00 82.31 91 SER A O 1
ATOM 755 N N . MET A 1 92 ? -4.528 11.045 18.071 1.00 84.62 92 MET A N 1
ATOM 756 C CA . MET A 1 92 ? -4.726 12.463 17.770 1.00 84.62 92 MET A CA 1
ATOM 757 C C . MET A 1 92 ? -5.517 12.648 16.474 1.00 84.62 92 MET A C 1
ATOM 759 O O . MET A 1 92 ? -6.487 13.400 16.468 1.00 84.62 92 MET A O 1
ATOM 763 N N . GLU A 1 93 ? -5.147 11.949 15.398 1.00 86.94 93 GLU A N 1
ATOM 764 C CA . GLU A 1 93 ? -5.846 11.997 14.106 1.00 86.94 93 GLU A CA 1
ATOM 765 C C . GLU A 1 93 ? -7.316 11.579 14.240 1.00 86.94 93 GLU A C 1
ATOM 767 O O . GLU A 1 93 ? -8.202 12.285 13.756 1.00 86.94 93 GLU A O 1
ATOM 772 N N . VAL A 1 94 ? -7.590 10.490 14.966 1.00 86.06 94 VAL A N 1
ATOM 773 C CA . VAL A 1 94 ? -8.953 10.041 15.289 1.00 86.06 94 VAL A CA 1
ATOM 774 C C . VAL A 1 94 ? -9.677 11.083 16.135 1.00 86.06 94 VAL A C 1
ATOM 776 O O . VAL A 1 94 ? -10.813 11.430 15.828 1.00 86.06 94 VAL A O 1
ATOM 779 N N . GLY A 1 95 ? -9.035 11.629 17.171 1.00 83.94 95 GLY A N 1
ATOM 780 C CA . GLY A 1 95 ? -9.631 12.663 18.020 1.00 83.94 95 GLY A CA 1
ATOM 781 C C . GLY A 1 95 ? -10.023 13.921 17.240 1.00 83.94 95 GLY A C 1
ATOM 782 O O . GLY A 1 95 ? -11.126 14.442 17.418 1.00 83.94 95 GLY A O 1
ATOM 783 N N . PHE A 1 96 ? -9.163 14.386 16.329 1.00 85.50 96 PHE A N 1
ATOM 784 C CA . PHE A 1 96 ? -9.490 15.483 15.419 1.00 85.50 96 PHE A CA 1
ATOM 785 C C . PHE A 1 96 ? -10.633 15.104 14.482 1.00 85.50 96 PHE A C 1
ATOM 787 O O . PHE A 1 96 ? -11.603 15.855 14.385 1.00 85.50 96 PHE A O 1
ATOM 794 N N . PHE A 1 97 ? -10.557 13.939 13.835 1.00 84.75 97 PHE A N 1
ATOM 795 C CA . PHE A 1 97 ? -11.597 13.461 12.929 1.00 84.75 97 PHE A CA 1
ATOM 796 C C . PHE A 1 97 ? -12.968 13.409 13.615 1.00 84.75 97 PHE A C 1
ATOM 798 O O . PHE A 1 97 ? -13.947 13.916 13.068 1.00 84.75 97 PHE A O 1
ATOM 805 N N . LEU A 1 98 ? -13.029 12.874 14.834 1.00 84.38 98 LEU A N 1
ATOM 806 C CA . LEU A 1 98 ? -14.242 12.818 15.643 1.00 84.38 98 LEU A CA 1
ATOM 807 C C . LEU A 1 98 ? -14.750 14.212 16.000 1.00 84.38 98 LEU A C 1
ATOM 809 O O . LEU A 1 98 ? -15.921 14.493 15.776 1.00 84.38 98 LEU A O 1
ATOM 813 N N . LYS A 1 99 ? -13.878 15.108 16.478 1.00 81.69 99 LYS A N 1
ATOM 814 C CA . LYS A 1 99 ? -14.250 16.483 16.844 1.00 81.69 99 LYS A CA 1
ATOM 815 C C . LYS A 1 99 ? -14.822 17.278 15.665 1.00 81.69 99 LYS A C 1
ATOM 817 O O . LYS A 1 99 ? -15.713 18.099 15.867 1.00 81.69 99 LYS A O 1
ATOM 822 N N . PHE A 1 100 ? -14.304 17.062 14.455 1.00 76.19 100 PHE A N 1
ATOM 823 C CA . PHE A 1 100 ? -14.784 17.740 13.249 1.00 76.19 100 PHE A CA 1
ATOM 824 C C . PHE A 1 100 ? -16.071 17.129 12.685 1.00 76.19 100 PHE A C 1
ATOM 826 O O . PHE A 1 100 ? -16.892 17.869 12.150 1.00 76.19 100 PHE A O 1
ATOM 833 N N . ASN A 1 101 ? -16.259 15.810 12.800 1.00 72.12 101 ASN A N 1
ATOM 834 C CA . ASN A 1 101 ? -17.341 15.106 12.104 1.00 72.12 101 ASN A CA 1
ATOM 835 C C . ASN A 1 101 ? -18.501 14.648 13.007 1.00 72.12 101 ASN A C 1
ATOM 837 O O . ASN A 1 101 ? -19.551 14.286 12.479 1.00 72.12 101 ASN A O 1
ATOM 841 N N . ILE A 1 102 ? -18.357 14.637 14.341 1.00 63.34 102 ILE A N 1
ATOM 842 C CA . ILE A 1 102 ? -19.370 14.093 15.264 1.00 63.34 102 ILE A CA 1
ATOM 843 C C . ILE A 1 102 ? -19.417 14.895 16.580 1.00 63.34 102 ILE A C 1
ATOM 845 O O . ILE A 1 102 ? -18.394 15.149 17.204 1.00 63.34 102 ILE A O 1
ATOM 849 N N . GLN A 1 103 ? -20.616 15.242 17.069 1.00 56.44 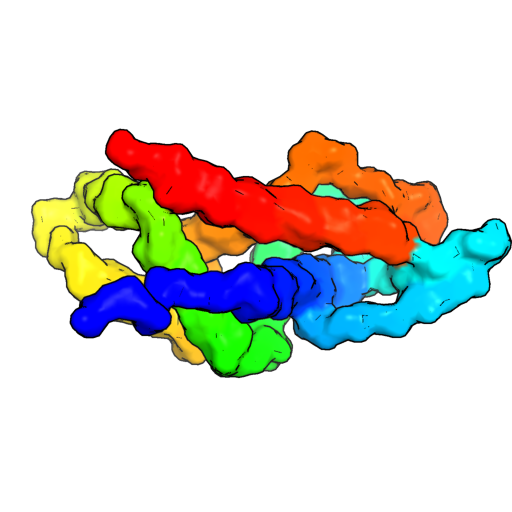103 GLN A N 1
ATOM 850 C CA . GLN A 1 103 ? -20.778 15.942 18.357 1.00 56.44 103 GLN A CA 1
ATOM 851 C C . GLN A 1 103 ? -20.625 15.036 19.599 1.00 56.44 103 GLN A C 1
ATOM 853 O O . GLN A 1 103 ? -20.322 15.552 20.666 1.00 56.44 103 GLN A O 1
ATOM 858 N N . ASN A 1 104 ? -20.778 13.709 19.469 1.00 63.28 104 ASN A N 1
ATOM 859 C CA . ASN A 1 104 ? -20.765 12.733 20.579 1.00 63.28 104 ASN A CA 1
ATOM 860 C C . ASN A 1 104 ? -19.994 11.426 20.252 1.00 63.28 104 ASN A C 1
ATOM 862 O O . ASN A 1 104 ? -20.351 10.361 20.745 1.00 63.28 104 ASN A O 1
ATOM 866 N N . GLY A 1 105 ? -19.004 11.455 19.354 1.00 62.41 105 GLY A N 1
ATOM 867 C CA . GLY A 1 105 ? -18.368 10.227 18.855 1.00 62.41 105 GLY A CA 1
ATOM 868 C C . GLY A 1 105 ? -17.429 9.552 19.861 1.00 62.41 105 GLY A C 1
ATOM 869 O O . GLY A 1 105 ? -16.500 10.182 20.360 1.00 62.41 105 GLY A O 1
ATOM 870 N N . GLU A 1 106 ? -17.641 8.259 20.113 1.00 78.19 106 GLU A N 1
ATOM 871 C CA . GLU A 1 106 ? -16.749 7.411 20.913 1.00 78.19 106 GLU A CA 1
ATOM 872 C C . GLU A 1 106 ? -15.642 6.798 20.037 1.00 78.19 106 GLU A C 1
ATOM 874 O O . GLU A 1 106 ? -15.906 6.299 18.940 1.00 78.19 106 GLU A O 1
ATOM 879 N N . MET A 1 107 ? -14.402 6.788 20.538 1.00 81.06 107 MET A N 1
ATOM 880 C CA . MET A 1 107 ? -13.225 6.273 19.818 1.00 81.06 107 MET A CA 1
ATOM 881 C C . MET A 1 107 ? -13.379 4.803 19.391 1.00 81.06 107 MET A C 1
ATOM 883 O O . MET A 1 107 ? -12.976 4.439 18.288 1.00 81.06 107 MET A O 1
ATOM 887 N N . ASP A 1 108 ? -14.016 3.969 20.215 1.00 82.94 108 ASP A N 1
ATOM 888 C CA . ASP A 1 108 ? -14.208 2.542 19.925 1.00 82.94 108 ASP A CA 1
ATOM 889 C C . ASP A 1 108 ? -15.140 2.297 18.734 1.00 82.94 108 ASP A C 1
ATOM 891 O O . ASP A 1 108 ? -14.878 1.428 17.897 1.00 82.94 108 ASP A O 1
ATOM 895 N N . GLN A 1 109 ? -16.207 3.091 18.614 1.00 83.56 109 GLN A N 1
ATOM 896 C CA . GLN A 1 109 ? -17.128 3.001 17.481 1.00 83.56 109 GLN A CA 1
ATOM 897 C C . GLN A 1 109 ? -16.425 3.381 16.177 1.00 83.56 109 GLN A C 1
ATOM 899 O O . GLN A 1 109 ? -16.659 2.770 15.136 1.00 83.56 109 GLN A O 1
ATOM 904 N N . GLU A 1 110 ? -15.540 4.371 16.235 1.00 86.12 110 GLU A N 1
ATOM 905 C CA . GLU A 1 110 ? -14.768 4.809 15.080 1.00 86.12 110 GLU A CA 1
ATOM 906 C C . GLU A 1 110 ? -13.724 3.773 14.665 1.00 86.12 110 GLU A C 1
ATOM 908 O O . GLU A 1 110 ? -13.650 3.393 13.497 1.00 86.12 110 GLU A O 1
ATOM 913 N N . ASN A 1 111 ? -13.004 3.211 15.636 1.00 84.75 111 ASN A N 1
ATOM 914 C CA . ASN A 1 111 ? -12.087 2.098 15.413 1.00 84.75 111 ASN A CA 1
ATOM 915 C C . ASN A 1 111 ? -12.790 0.905 14.742 1.00 84.75 111 ASN A C 1
ATOM 917 O O . ASN A 1 111 ? -12.229 0.283 13.834 1.00 84.75 111 ASN A O 1
ATOM 921 N N . LEU A 1 112 ? -14.036 0.611 15.136 1.00 85.31 112 LEU A N 1
ATOM 922 C CA . LEU A 1 112 ? -14.847 -0.433 14.512 1.00 85.31 112 LEU A CA 1
ATOM 923 C C . LEU A 1 112 ? -15.183 -0.110 13.048 1.00 85.31 112 LEU A C 1
ATOM 925 O O . LEU A 1 112 ? -15.033 -0.986 12.194 1.00 85.31 112 LEU A O 1
ATOM 929 N N . LYS A 1 113 ? -15.592 1.125 12.728 1.00 85.62 113 LYS A N 1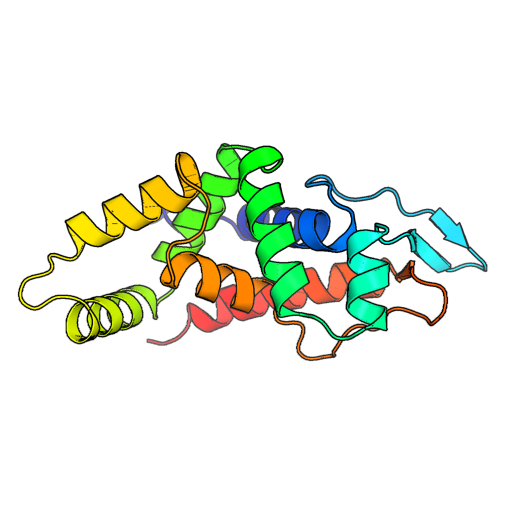
ATOM 930 C CA . LYS A 1 113 ? -15.866 1.539 11.336 1.00 85.62 113 LYS A CA 1
ATOM 931 C C . LYS A 1 113 ? -14.622 1.443 10.464 1.00 85.62 113 LYS A C 1
ATOM 933 O O . LYS A 1 113 ? -14.688 0.950 9.339 1.00 85.62 113 LYS A O 1
ATOM 938 N N . ILE A 1 114 ? -13.479 1.869 10.989 1.00 86.31 114 ILE A N 1
ATOM 939 C CA . ILE A 1 114 ? -12.186 1.777 10.314 1.00 86.31 114 ILE A CA 1
ATOM 940 C C . ILE A 1 114 ? -11.837 0.311 10.017 1.00 86.31 114 ILE A C 1
ATOM 942 O O . ILE A 1 114 ? -11.494 -0.028 8.881 1.00 86.31 114 ILE A O 1
ATOM 946 N N . ALA A 1 115 ? -11.985 -0.576 11.007 1.00 84.31 115 ALA A N 1
ATOM 947 C CA . ALA A 1 115 ? -11.762 -2.011 10.835 1.00 84.31 115 ALA A CA 1
ATOM 948 C C . ALA A 1 115 ? -12.690 -2.599 9.761 1.00 84.31 115 ALA A C 1
ATOM 950 O O . ALA A 1 115 ? -12.239 -3.298 8.851 1.00 84.31 115 ALA A O 1
ATOM 951 N N . GLN A 1 116 ? -13.983 -2.265 9.816 1.00 83.81 116 GLN A N 1
ATOM 952 C CA . GLN A 1 116 ? -14.965 -2.677 8.813 1.00 83.81 116 GLN A CA 1
ATOM 953 C C . GLN A 1 116 ? -14.617 -2.148 7.415 1.00 83.81 116 GLN A C 1
ATOM 955 O O . GLN A 1 116 ? -14.767 -2.883 6.444 1.00 83.81 116 GLN A O 1
ATOM 960 N N . SER A 1 117 ? -14.086 -0.933 7.299 1.00 81.81 117 SER A N 1
ATOM 961 C CA . SER A 1 117 ? -13.696 -0.328 6.015 1.00 81.81 117 SER A CA 1
ATOM 962 C C . SER A 1 117 ? -12.475 -1.000 5.385 1.00 81.81 117 SER A C 1
ATOM 964 O O . SER A 1 117 ? -12.382 -1.119 4.170 1.00 81.81 117 SER A O 1
ATOM 966 N N . MET A 1 118 ? -11.537 -1.506 6.189 1.00 81.25 118 MET A N 1
ATOM 967 C CA . MET A 1 118 ? -10.411 -2.293 5.667 1.00 81.25 118 MET A CA 1
ATOM 968 C C . MET A 1 118 ? -10.780 -3.761 5.386 1.00 81.25 118 MET A C 1
ATOM 970 O O . MET A 1 118 ? -10.128 -4.420 4.571 1.00 81.25 118 MET A O 1
ATOM 974 N N . MET A 1 119 ? -11.793 -4.306 6.069 1.00 76.31 119 MET A N 1
ATOM 975 C CA . MET A 1 119 ? -12.108 -5.740 6.027 1.00 76.31 119 MET A CA 1
ATOM 976 C C . MET A 1 119 ? -13.311 -6.117 5.158 1.00 76.31 119 MET A C 1
ATOM 978 O O . MET A 1 119 ? -13.273 -7.176 4.526 1.00 76.31 119 MET A O 1
ATOM 982 N N . ILE A 1 120 ? -14.365 -5.301 5.170 1.00 72.44 120 ILE A N 1
ATOM 983 C CA . ILE A 1 120 ? -15.719 -5.632 4.696 1.00 72.44 120 ILE A CA 1
ATOM 984 C C . ILE A 1 120 ? -16.190 -4.639 3.627 1.00 72.44 120 ILE A C 1
ATOM 986 O O . ILE A 1 120 ? -16.741 -5.065 2.615 1.00 72.44 120 ILE A O 1
ATOM 990 N N . HIS A 1 121 ? -15.954 -3.343 3.821 1.00 62.28 121 HIS A N 1
ATOM 991 C CA . HIS A 1 121 ? -16.306 -2.301 2.855 1.00 62.28 121 HIS A CA 1
ATOM 992 C C . HIS A 1 121 ? -15.084 -1.884 2.018 1.00 62.28 121 HIS A C 1
ATOM 994 O O . HIS A 1 121 ? -13.989 -2.437 2.170 1.00 62.28 121 HIS A O 1
ATOM 1000 N N . ARG A 1 122 ? -15.278 -0.985 1.046 1.00 65.75 122 ARG A N 1
ATOM 1001 C CA . ARG A 1 122 ? -14.157 -0.354 0.329 1.00 65.75 122 ARG A CA 1
ATOM 1002 C C . ARG A 1 122 ? -13.333 0.437 1.370 1.00 65.75 122 ARG A C 1
ATOM 1004 O O . ARG A 1 122 ? -13.915 0.871 2.356 1.00 65.75 122 ARG A O 1
ATOM 1011 N N . PRO A 1 123 ? -12.019 0.653 1.199 1.00 65.69 123 PRO A N 1
ATOM 1012 C CA . PRO A 1 123 ? -11.223 1.528 2.076 1.00 65.69 123 PRO A CA 1
ATOM 1013 C C . PRO A 1 123 ? -11.565 3.026 1.889 1.00 65.69 123 PRO A C 1
ATOM 1015 O O . PRO A 1 123 ? -10.687 3.863 1.703 1.00 65.69 123 PRO A O 1
ATOM 1018 N N . ASP A 1 124 ? -12.853 3.364 1.883 1.00 72.19 124 ASP A N 1
ATOM 1019 C CA . ASP A 1 124 ? -13.410 4.706 1.691 1.00 72.19 124 ASP A CA 1
ATOM 1020 C C . ASP A 1 124 ? -13.342 5.574 2.954 1.00 72.19 124 ASP A C 1
ATOM 1022 O O . ASP A 1 124 ? -13.448 6.798 2.870 1.00 72.19 124 ASP A O 1
ATOM 1026 N N . HIS A 1 125 ? -13.100 4.959 4.112 1.00 84.25 125 HIS A N 1
ATOM 1027 C CA . HIS A 1 125 ? -12.898 5.677 5.359 1.00 84.25 125 HIS A CA 1
ATOM 1028 C C . HIS A 1 125 ? -11.769 6.716 5.233 1.00 84.25 125 HIS A C 1
ATOM 1030 O O . HIS A 1 125 ? -10.638 6.340 4.902 1.00 84.25 125 HIS A O 1
ATOM 1036 N N . PRO A 1 126 ? -12.002 8.000 5.567 1.00 85.62 126 PRO A N 1
ATOM 1037 C CA . PRO A 1 126 ? -11.015 9.060 5.353 1.00 85.62 126 PRO A CA 1
ATOM 1038 C C . PRO A 1 126 ? -9.655 8.775 5.998 1.00 85.62 126 PRO A C 1
ATOM 1040 O O . PRO A 1 126 ? -8.630 8.891 5.338 1.00 85.62 126 PRO A O 1
ATOM 1043 N N . LEU A 1 127 ? -9.636 8.301 7.249 1.00 87.00 127 LEU A N 1
ATOM 1044 C CA . LEU A 1 127 ? -8.393 7.929 7.944 1.00 87.00 127 LEU A CA 1
ATOM 1045 C C . LEU A 1 127 ? -7.641 6.758 7.283 1.00 87.00 127 LEU A C 1
ATOM 1047 O O . LEU A 1 127 ? -6.410 6.738 7.279 1.00 87.00 127 LEU A O 1
ATOM 1051 N N . VAL A 1 128 ? -8.363 5.808 6.678 1.00 86.81 128 VAL A N 1
ATOM 1052 C CA . VAL A 1 128 ? -7.760 4.703 5.916 1.00 86.81 128 VAL A CA 1
ATOM 1053 C C . VAL A 1 128 ? -7.139 5.238 4.628 1.00 86.81 128 VAL A C 1
ATOM 1055 O O . VAL A 1 128 ? -5.992 4.914 4.320 1.00 86.81 128 VAL A O 1
ATOM 1058 N N . ARG A 1 129 ? -7.874 6.086 3.899 1.00 85.62 129 ARG A N 1
ATOM 1059 C CA . ARG A 1 129 ? -7.401 6.726 2.667 1.00 85.62 129 ARG A CA 1
ATOM 1060 C C . ARG A 1 129 ? -6.159 7.579 2.921 1.00 85.62 129 ARG A C 1
ATOM 1062 O O . ARG A 1 129 ? -5.183 7.431 2.190 1.00 85.62 129 ARG A O 1
ATOM 1069 N N . SER A 1 130 ? -6.164 8.404 3.969 1.00 85.69 130 SER A N 1
ATOM 1070 C CA . SER A 1 130 ? -5.011 9.226 4.355 1.00 85.69 130 SER A CA 1
ATOM 1071 C C . SER A 1 130 ? -3.790 8.367 4.672 1.00 85.69 130 SER A C 1
ATOM 1073 O O . SER A 1 130 ? -2.723 8.598 4.115 1.00 85.69 130 SER A O 1
ATOM 1075 N N . PHE A 1 131 ? -3.957 7.314 5.474 1.00 87.38 131 PHE A N 1
ATOM 1076 C CA . PHE A 1 131 ? -2.859 6.409 5.814 1.00 87.38 131 PHE A CA 1
ATOM 1077 C C . PHE A 1 131 ? -2.230 5.720 4.607 1.00 87.38 131 PHE A C 1
ATOM 1079 O O . PHE A 1 131 ? -1.011 5.655 4.467 1.00 87.38 131 PHE A O 1
ATOM 1086 N N . ILE A 1 132 ? -3.072 5.171 3.733 1.00 85.12 132 ILE A N 1
ATOM 1087 C CA . ILE A 1 132 ? -2.617 4.526 2.506 1.00 85.12 132 ILE A CA 1
ATOM 1088 C C . ILE A 1 132 ? -1.893 5.552 1.628 1.00 85.12 132 ILE A C 1
ATOM 1090 O O . ILE A 1 132 ? -0.831 5.245 1.092 1.00 85.12 132 ILE A O 1
ATOM 1094 N N . GLY A 1 133 ? -2.431 6.770 1.520 1.00 81.62 133 GLY A N 1
ATOM 1095 C CA . GLY A 1 133 ? -1.788 7.877 0.818 1.00 81.62 133 GLY A CA 1
ATOM 1096 C C . GLY A 1 133 ? -0.393 8.188 1.361 1.00 81.62 133 GLY A C 1
ATOM 1097 O O . GLY A 1 133 ? 0.550 8.300 0.582 1.00 81.62 133 GLY A O 1
ATOM 1098 N N . GLU A 1 134 ? -0.226 8.244 2.682 1.00 82.62 134 GLU A N 1
ATOM 1099 C CA . GLU A 1 134 ? 1.078 8.438 3.326 1.00 82.62 134 GLU A CA 1
ATOM 1100 C C . GLU A 1 134 ? 2.070 7.321 2.986 1.00 82.62 134 GLU A C 1
ATOM 1102 O O . GLU A 1 134 ? 3.198 7.616 2.589 1.00 82.62 134 GLU A O 1
ATOM 1107 N N . LEU A 1 135 ? 1.653 6.050 3.073 1.00 83.31 135 LEU A N 1
ATOM 1108 C CA . LEU A 1 135 ? 2.502 4.901 2.718 1.00 83.31 135 LEU A CA 1
ATOM 1109 C C . LEU A 1 135 ? 2.922 4.903 1.241 1.00 83.31 135 LEU A C 1
ATOM 1111 O O . LEU A 1 135 ? 3.971 4.360 0.890 1.00 83.31 135 LEU A O 1
ATOM 1115 N N . LEU A 1 136 ? 2.091 5.489 0.379 1.00 78.06 136 LEU A N 1
ATOM 1116 C CA . LEU A 1 136 ? 2.320 5.614 -1.058 1.00 78.06 136 LEU A CA 1
ATOM 1117 C C . LEU A 1 136 ? 3.003 6.932 -1.451 1.00 78.06 136 LEU A C 1
ATOM 1119 O O . LEU A 1 136 ? 3.332 7.119 -2.621 1.00 78.06 136 LEU A O 1
ATOM 1123 N N . THR A 1 137 ? 3.239 7.845 -0.505 1.00 75.69 137 THR A N 1
ATOM 1124 C CA . THR A 1 137 ? 3.879 9.135 -0.785 1.00 75.69 137 THR A CA 1
ATOM 1125 C C . THR A 1 137 ? 5.373 8.931 -1.013 1.00 75.69 137 THR A C 1
ATOM 1127 O O . THR A 1 137 ? 6.130 8.702 -0.070 1.00 75.69 137 THR A O 1
ATOM 1130 N N . ILE A 1 138 ? 5.813 9.019 -2.267 1.00 68.81 138 ILE A N 1
ATOM 1131 C CA . ILE A 1 138 ? 7.216 8.853 -2.663 1.00 68.81 138 ILE A CA 1
ATOM 1132 C C . ILE A 1 138 ? 7.865 10.241 -2.774 1.00 68.81 138 ILE A C 1
ATOM 1134 O O . ILE A 1 138 ? 7.631 10.969 -3.734 1.00 68.81 138 ILE A O 1
ATOM 1138 N N . GLU A 1 139 ? 8.673 10.609 -1.775 1.00 58.41 139 GLU A N 1
ATOM 1139 C CA . GLU A 1 139 ? 9.283 11.949 -1.643 1.00 58.41 139 GLU A CA 1
ATOM 1140 C C . GLU A 1 139 ? 10.303 12.285 -2.743 1.00 58.41 139 GLU A C 1
ATOM 1142 O O . GLU A 1 139 ? 10.489 13.455 -3.061 1.00 58.41 139 GLU A O 1
ATOM 1147 N N . ASP A 1 140 ? 10.917 11.283 -3.378 1.00 58.25 140 ASP A N 1
ATOM 1148 C CA . ASP A 1 140 ? 11.863 11.496 -4.486 1.00 58.25 140 ASP A CA 1
ATOM 1149 C C . ASP A 1 140 ? 11.179 11.532 -5.868 1.00 58.25 140 ASP A C 1
ATOM 1151 O O . ASP A 1 140 ? 11.853 11.480 -6.900 1.00 58.25 140 ASP A O 1
ATOM 1155 N N . GLY A 1 141 ? 9.840 11.574 -5.896 1.00 56.50 141 GLY A N 1
ATOM 1156 C CA . GLY A 1 141 ? 9.049 11.396 -7.111 1.00 56.50 141 GLY A CA 1
ATOM 1157 C C . GLY A 1 141 ? 9.215 9.997 -7.698 1.00 56.50 141 GLY A C 1
ATOM 1158 O O . GLY A 1 141 ? 9.851 9.130 -7.111 1.00 56.50 141 GLY A O 1
ATOM 1159 N N . TYR A 1 142 ? 8.633 9.747 -8.865 1.00 57.97 142 TYR A N 1
ATOM 1160 C CA . TYR A 1 142 ? 8.847 8.490 -9.567 1.00 57.97 142 TYR A CA 1
ATOM 1161 C C . TYR A 1 142 ? 10.098 8.588 -10.447 1.00 57.97 142 TYR A C 1
ATOM 1163 O O . TYR A 1 142 ? 10.062 9.269 -11.469 1.00 57.97 142 TYR A O 1
ATOM 1171 N N . GLN A 1 143 ? 11.174 7.853 -10.131 1.00 54.88 143 GLN A N 1
ATOM 1172 C CA . GLN A 1 143 ? 12.217 7.548 -11.128 1.00 54.88 143 GLN A CA 1
ATOM 1173 C C . GLN A 1 143 ? 11.715 6.434 -12.048 1.00 54.88 143 GLN A C 1
ATOM 1175 O O . GLN A 1 143 ? 12.289 5.353 -12.161 1.00 54.88 143 GLN A O 1
ATOM 1180 N N . ILE A 1 144 ? 10.570 6.685 -12.672 1.00 55.44 144 ILE A N 1
ATOM 1181 C CA . ILE A 1 144 ? 10.094 5.856 -13.760 1.00 55.44 144 ILE A CA 1
ATOM 1182 C C . ILE A 1 144 ? 10.860 6.344 -14.967 1.00 55.44 144 ILE A C 1
ATOM 1184 O O . ILE A 1 144 ? 10.676 7.465 -15.441 1.00 55.44 144 ILE A O 1
ATOM 1188 N N . ASN A 1 145 ? 11.777 5.501 -15.422 1.00 52.28 145 ASN A N 1
ATOM 1189 C CA . ASN A 1 145 ? 12.503 5.752 -16.649 1.00 52.28 145 ASN A CA 1
ATOM 1190 C C . ASN A 1 145 ? 11.471 5.999 -17.770 1.00 52.28 145 ASN A C 1
ATOM 1192 O O . ASN A 1 145 ? 10.396 5.387 -17.752 1.00 52.28 145 ASN A O 1
ATOM 1196 N N . GLN A 1 146 ? 11.768 6.861 -18.751 1.00 52.06 146 GLN A N 1
ATOM 1197 C CA . GLN A 1 146 ? 10.826 7.242 -19.830 1.00 52.06 146 GLN A CA 1
ATOM 1198 C C . GLN A 1 146 ? 10.188 6.027 -20.548 1.00 52.06 146 GLN A C 1
ATOM 1200 O O . GLN A 1 146 ? 9.148 6.137 -21.191 1.00 52.06 146 GLN A O 1
ATOM 1205 N N . MET A 1 147 ? 10.787 4.844 -20.390 1.00 55.34 147 MET A N 1
ATOM 1206 C CA . MET A 1 147 ? 10.346 3.554 -20.908 1.00 55.34 147 MET A CA 1
ATOM 1207 C C . MET A 1 147 ? 9.237 2.835 -20.111 1.00 55.34 147 MET A C 1
ATOM 1209 O O . MET A 1 147 ? 8.875 1.726 -20.493 1.00 55.34 147 MET A O 1
ATOM 1213 N N . LYS A 1 148 ? 8.652 3.424 -19.055 1.00 76.88 148 LYS A N 1
ATOM 1214 C CA . LYS A 1 148 ? 7.514 2.837 -18.300 1.00 76.88 148 LYS A CA 1
ATOM 1215 C C . LYS A 1 148 ? 7.848 1.565 -17.500 1.00 76.88 148 LYS A C 1
ATOM 1217 O O . LYS A 1 148 ? 6.995 0.687 -17.310 1.00 76.88 148 LYS A O 1
ATOM 1222 N N . TYR A 1 149 ? 9.083 1.486 -17.019 1.00 86.00 149 TYR A N 1
ATOM 1223 C CA . TYR A 1 149 ? 9.569 0.439 -16.126 1.00 86.00 149 TYR A CA 1
ATOM 1224 C C . TYR A 1 149 ? 9.997 1.027 -14.786 1.00 86.00 149 TYR A C 1
ATOM 1226 O O . TYR A 1 149 ? 10.296 2.218 -14.682 1.00 86.00 149 TYR A O 1
ATOM 1234 N N . ILE A 1 150 ? 10.074 0.161 -13.781 1.00 87.12 150 ILE A N 1
ATOM 1235 C CA . ILE A 1 150 ? 10.688 0.464 -12.496 1.00 87.12 150 ILE A CA 1
ATOM 1236 C C . ILE A 1 150 ? 11.933 -0.395 -12.288 1.00 87.12 150 ILE A C 1
ATOM 1238 O O . ILE A 1 150 ? 11.889 -1.618 -12.439 1.00 87.12 150 ILE A O 1
ATOM 1242 N N . GLU A 1 151 ? 13.044 0.248 -11.942 1.00 89.56 151 GLU A N 1
ATOM 1243 C CA . GLU A 1 151 ? 14.298 -0.428 -11.614 1.00 89.56 151 GLU A CA 1
ATOM 1244 C C . GLU A 1 151 ? 14.209 -1.092 -10.238 1.00 89.56 151 GLU A C 1
ATOM 1246 O O . GLU A 1 151 ? 13.662 -0.533 -9.283 1.00 89.56 151 GLU A O 1
ATOM 1251 N N . LYS A 1 152 ? 14.772 -2.296 -10.112 1.00 91.25 152 LYS A N 1
ATOM 1252 C CA . LYS A 1 152 ? 14.728 -3.077 -8.870 1.00 91.25 152 LYS A CA 1
ATOM 1253 C C . LYS A 1 152 ? 15.404 -2.373 -7.700 1.00 91.25 152 LYS A C 1
ATOM 1255 O O . LYS A 1 152 ? 14.910 -2.446 -6.573 1.00 91.25 152 LYS A O 1
ATOM 1260 N N . GLU A 1 153 ? 16.533 -1.711 -7.943 1.00 89.31 153 GLU A N 1
ATOM 1261 C CA . GLU A 1 153 ? 17.244 -0.959 -6.906 1.00 89.31 153 GLU A CA 1
ATOM 1262 C C . GLU A 1 153 ? 16.383 0.180 -6.368 1.00 89.31 153 GLU A C 1
ATOM 1264 O O . GLU A 1 153 ? 16.223 0.322 -5.151 1.00 89.31 153 GLU A O 1
ATOM 1269 N N . TRP A 1 154 ? 15.749 0.926 -7.271 1.00 86.94 154 TRP A N 1
ATOM 1270 C CA . TRP A 1 154 ? 14.859 2.017 -6.908 1.00 86.94 154 TRP A CA 1
ATOM 1271 C C . TRP A 1 154 ? 13.606 1.513 -6.172 1.00 86.94 154 TRP A C 1
ATOM 1273 O O . TRP A 1 154 ? 13.300 1.998 -5.081 1.00 86.94 154 TRP A O 1
ATOM 1283 N N . TYR A 1 155 ? 12.955 0.454 -6.669 1.00 90.00 155 TYR A N 1
ATOM 1284 C CA . TYR A 1 155 ? 11.836 -0.218 -5.991 1.00 90.00 155 TYR A CA 1
ATOM 1285 C C . TYR A 1 155 ? 12.187 -0.635 -4.550 1.00 90.00 155 TYR A C 1
ATOM 1287 O O . TYR A 1 155 ? 11.453 -0.345 -3.601 1.00 90.00 155 TYR A O 1
ATOM 1295 N N . ASN A 1 156 ? 13.345 -1.275 -4.356 1.00 90.81 156 ASN A N 1
ATOM 1296 C CA . ASN A 1 156 ? 13.807 -1.686 -3.029 1.00 90.81 156 ASN A CA 1
ATOM 1297 C C . ASN A 1 156 ? 14.112 -0.486 -2.119 1.00 90.81 156 ASN A C 1
ATOM 1299 O O . ASN A 1 156 ? 13.856 -0.549 -0.911 1.00 90.81 156 ASN A O 1
ATOM 1303 N N . SER A 1 157 ? 14.648 0.596 -2.688 1.00 89.06 157 SER A N 1
ATOM 1304 C CA . SER A 1 157 ? 14.927 1.844 -1.975 1.00 89.06 157 SER A CA 1
ATOM 1305 C C . SER A 1 157 ? 13.645 2.476 -1.429 1.00 89.06 157 SER A C 1
ATOM 1307 O O . SER A 1 157 ? 13.597 2.790 -0.238 1.00 89.06 157 SER A O 1
ATOM 1309 N N . ILE A 1 158 ? 12.578 2.562 -2.235 1.00 87.75 158 ILE A N 1
ATOM 1310 C CA . ILE A 1 158 ? 11.270 3.081 -1.793 1.00 87.75 158 ILE A CA 1
ATOM 1311 C C . ILE A 1 158 ? 10.754 2.291 -0.597 1.00 87.75 158 ILE A C 1
ATOM 1313 O O . ILE A 1 158 ? 10.436 2.877 0.435 1.00 87.75 158 ILE A O 1
ATOM 1317 N N . ILE A 1 159 ? 10.716 0.958 -0.696 1.00 90.25 159 ILE A N 1
ATOM 1318 C CA . ILE A 1 159 ? 10.216 0.110 0.394 1.00 90.25 159 ILE A CA 1
ATOM 1319 C C . ILE A 1 159 ? 11.022 0.354 1.670 1.00 90.25 159 ILE A C 1
ATOM 1321 O O . ILE A 1 159 ? 10.447 0.503 2.748 1.00 90.25 159 ILE A O 1
ATOM 1325 N N . LYS A 1 160 ? 12.354 0.426 1.564 1.00 89.88 160 LYS A N 1
ATOM 1326 C CA . LYS A 1 160 ? 13.228 0.692 2.712 1.00 89.88 160 LYS A CA 1
ATOM 1327 C C . LYS A 1 160 ? 12.940 2.061 3.334 1.00 89.88 160 LYS A C 1
ATOM 1329 O O . LYS A 1 160 ? 12.875 2.154 4.558 1.00 89.88 160 LYS A O 1
ATOM 1334 N N . LYS A 1 161 ? 12.754 3.101 2.515 1.00 87.38 161 LYS A N 1
ATOM 1335 C CA . LYS A 1 161 ? 12.415 4.455 2.978 1.00 87.38 161 LYS A CA 1
ATOM 1336 C C . LYS A 1 161 ? 11.053 4.492 3.667 1.00 87.38 161 LYS A C 1
ATOM 1338 O O . LYS A 1 161 ? 10.970 5.040 4.758 1.00 87.38 161 LYS A O 1
ATOM 1343 N N . GLN A 1 162 ? 10.032 3.842 3.110 1.00 87.00 162 GLN A N 1
ATOM 1344 C CA . GLN A 1 162 ? 8.697 3.793 3.718 1.00 87.00 162 GLN A CA 1
ATOM 1345 C C . GLN A 1 162 ? 8.682 3.025 5.042 1.00 87.00 162 GLN A C 1
ATOM 1347 O O . GLN A 1 162 ? 8.109 3.492 6.022 1.00 87.00 162 GLN A O 1
ATOM 1352 N N . VAL A 1 163 ? 9.378 1.884 5.117 1.00 88.75 163 VAL A N 1
ATOM 1353 C CA . VAL A 1 163 ? 9.546 1.150 6.384 1.00 88.75 163 VAL A CA 1
ATOM 1354 C C . VAL A 1 163 ? 10.267 2.023 7.413 1.00 88.75 163 VAL A C 1
ATOM 1356 O O . VAL A 1 163 ? 9.882 2.037 8.580 1.00 88.75 163 VAL A O 1
ATOM 1359 N N . LYS A 1 164 ? 11.305 2.765 7.004 1.00 86.25 164 LYS A N 1
ATOM 1360 C CA . LYS A 1 164 ? 12.012 3.690 7.896 1.00 86.25 164 LYS A CA 1
ATOM 1361 C C . LYS A 1 164 ? 11.091 4.811 8.370 1.00 86.25 164 LYS A C 1
ATOM 1363 O O . LYS A 1 164 ? 10.989 4.997 9.567 1.00 86.25 164 LYS A O 1
ATOM 1368 N N . LYS A 1 165 ? 10.375 5.488 7.469 1.00 82.06 165 LYS A N 1
ATOM 1369 C CA . LYS A 1 165 ? 9.436 6.574 7.792 1.00 82.06 165 LYS A CA 1
ATOM 1370 C C . LYS A 1 165 ? 8.360 6.119 8.772 1.00 82.06 165 LYS A C 1
ATOM 1372 O O . LYS A 1 165 ? 8.144 6.772 9.784 1.00 82.06 165 LYS A O 1
ATOM 1377 N N . TYR A 1 166 ? 7.758 4.957 8.520 1.00 82.25 166 TYR A N 1
ATOM 1378 C CA . TYR A 1 166 ? 6.799 4.349 9.438 1.00 82.25 166 TYR A CA 1
ATOM 1379 C C . TYR A 1 166 ? 7.394 4.139 10.840 1.00 82.25 166 TYR A C 1
ATOM 1381 O O . TYR A 1 166 ? 6.747 4.451 11.832 1.00 82.25 166 TYR A O 1
ATOM 1389 N N . ASN A 1 167 ? 8.637 3.653 10.931 1.00 80.94 167 ASN A N 1
ATOM 1390 C CA . ASN A 1 167 ? 9.293 3.400 12.215 1.00 80.94 167 ASN A CA 1
ATOM 1391 C C . ASN A 1 167 ? 9.846 4.654 12.900 1.00 80.94 167 ASN A C 1
ATOM 1393 O O . ASN A 1 167 ? 9.812 4.731 14.121 1.00 80.94 167 ASN A O 1
ATOM 1397 N N . ASP A 1 168 ? 10.349 5.629 12.152 1.00 75.62 168 ASP A N 1
ATOM 1398 C CA . ASP A 1 168 ? 10.829 6.902 12.691 1.00 75.62 168 ASP A CA 1
ATOM 1399 C C . ASP A 1 168 ? 9.649 7.698 13.261 1.00 75.62 168 ASP A C 1
ATOM 1401 O O . ASP A 1 168 ? 9.756 8.275 14.339 1.00 75.62 168 ASP A O 1
ATOM 1405 N N . ASN A 1 169 ? 8.484 7.621 12.609 1.00 62.06 169 ASN A N 1
ATOM 1406 C CA . ASN A 1 169 ? 7.236 8.163 13.133 1.00 62.06 169 ASN A CA 1
ATOM 1407 C C . ASN A 1 169 ? 6.761 7.447 14.411 1.00 62.06 169 ASN A C 1
ATOM 1409 O O . ASN A 1 169 ? 5.927 8.016 15.104 1.00 62.06 169 ASN A O 1
ATOM 1413 N N . LEU A 1 170 ? 7.283 6.254 14.755 1.00 53.69 170 LEU A N 1
ATOM 1414 C CA . LEU A 1 170 ? 7.061 5.591 16.056 1.00 53.69 170 LEU A CA 1
ATOM 1415 C C . LEU A 1 170 ? 7.928 6.178 17.186 1.00 53.69 170 LEU A C 1
ATOM 1417 O O . LEU A 1 170 ? 7.683 5.877 18.353 1.00 53.69 170 LEU A O 1
ATOM 1421 N N . VAL A 1 171 ? 8.949 6.979 16.862 1.00 37.56 171 VAL A N 1
ATOM 1422 C CA . VAL A 1 171 ? 9.903 7.559 17.818 1.00 37.56 171 VAL A CA 1
ATOM 1423 C C . VAL A 1 171 ? 9.594 9.043 18.007 1.00 37.56 171 VAL A C 1
ATOM 1425 O O . VAL A 1 171 ? 10.367 9.916 17.628 1.00 37.56 171 VAL A O 1
ATOM 1428 N N . ILE A 1 172 ? 8.446 9.341 18.610 1.00 35.75 172 ILE A N 1
ATOM 1429 C CA . ILE A 1 172 ? 8.210 10.641 19.244 1.00 35.75 172 ILE A CA 1
ATOM 1430 C C . ILE A 1 172 ? 7.698 10.325 20.650 1.00 35.75 172 ILE A C 1
ATOM 1432 O O . ILE A 1 172 ? 6.616 9.761 20.803 1.00 35.75 172 ILE A O 1
ATOM 1436 N N . PHE A 1 173 ? 8.570 10.576 21.630 1.00 33.34 173 PHE A N 1
ATOM 1437 C CA . PHE A 1 173 ? 8.343 10.386 23.065 1.00 33.34 173 PHE A CA 1
ATOM 1438 C C . PHE A 1 173 ? 7.404 11.449 23.633 1.00 33.34 173 PHE A C 1
ATOM 1440 O O . PHE A 1 173 ? 7.539 12.622 23.213 1.00 33.34 173 PHE A O 1
#

pLDDT: mean 79.43, std 14.17, range [31.72, 94.5]

Radius of gyration: 17.07 Å; chains: 1; bounding box: 43×29×50 Å

Secondary structure (DSSP, 8-state):
--SSSS--HHHHHHHHHHHHHHHHHS-SSPPPPEEETTEEEEEPPHHHHHHHHHT-HHHHHHHHHHHHHHHS-HHHHHHHHHHHHHSTTHHHHHHHHHHHH-SS--HHHHHHHHHHHHHTS-S-SHHHHHHHHHHH--TT----BTTTEEEHHHHHHHHHHHHHHHHHTT---

Foldseek 3Di:
DPPDQDCPLVLLLLLLQQLVCCLFAVASDDAQWDADPNFTKDAGDPLNVVCVVVVPVVVSLVVSLVSLQVHPDQVSLVSLLSLLVLQPCNVVVLVVVCVVPHPDDDSVVVSVVCSCCSHPNGVPPPSSSVSSCLSVDDPVPDPCPPVRIDTPVRSVVSSVVSSVVSVVSSPDD

Sequence (173 aa):
MENQIKGSSYNQKKVISSILNLLLFDEYKTPSFQIIDGIEVAPLCDNAKKIIEVEKSEELMDHFLDQFHKKMPKDIRHQTFFMMFDRPSYSMEVGFFLKFNIQNGEMDQENLKIAQSMMIHRPDHPLVRSFIGELLTIEDGYQINQMKYIEKEWYNSIIKKQVKKYNDNLVIF